Protein AF-A0A183PM46-F1 (afdb_monomer)

Organism: NCBI:txid31246

Foldseek 3Di:
DPPVLVVLVVLQVVQQVVQQVVLVVLLVVCVVCCVLVDPDPPVPDPPPDSVPDGDRDHDCVSPVPDPDPDDDDDDDPSVVSSDPPPD

Radius of gyration: 17.17 Å; Cα contacts (8 Å, |Δi|>4): 30; chains: 1; bounding box: 43×20×42 Å

Nearest PDB structures (foldseek):
  7oni-assembly1_C  TM=8.198E-01  e=3.038E-03  Homo sapiens
  3dqv-assembly3_C-2  TM=8.384E-01  e=1.659E-02  Homo sapiens

Mean predicted aligned error: 10.17 Å

Sequence (87 aa):
MPAEQINKLGRMFQDIKISHDLTSEFKEKYKISPQCSTSCISNNTPSLNLDIITIKILSGGAWLLRPQPQSSISLPAELEDFLPQVT

InterPro domains:
  IPR016158 Cullin homology domain [PS50069] (1-87)
  IPR036317 Cullin homology domain superfamily [SSF75632] (2-85)

pLDDT: mean 74.84, std 17.31, range [33.53, 95.12]

Solvent-accessible surface area (backbone atoms only — not comparable to full-atom values): 5789 Å² total; per-residue (Å²): 132,64,66,68,62,52,54,40,48,53,50,46,55,50,32,54,53,53,18,51,55,51,34,51,51,50,52,47,52,56,68,74,42,59,86,83,70,66,95,75,81,56,101,82,65,81,76,78,62,64,87,79,61,81,59,83,59,69,57,58,86,66,67,51,89,59,91,65,84,84,75,89,72,86,71,58,72,84,57,53,76,74,50,81,83,86,125

Structure (mmCIF, N/CA/C/O backbone):
data_AF-A0A183PM46-F1
#
_entry.id   AF-A0A183PM46-F1
#
loop_
_atom_site.group_PDB
_atom_site.id
_atom_site.type_symbol
_atom_site.label_atom_id
_atom_site.label_alt_id
_atom_site.label_comp_id
_atom_site.label_asym_id
_atom_site.label_entity_id
_atom_site.label_seq_id
_atom_site.pdbx_PDB_ins_code
_atom_site.Cartn_x
_atom_site.Cartn_y
_atom_site.Cartn_z
_atom_site.occupancy
_atom_site.B_iso_or_equiv
_atom_site.auth_seq_id
_atom_site.auth_comp_id
_atom_site.auth_asym_id
_atom_site.auth_atom_id
_atom_site.pdbx_PDB_model_num
ATOM 1 N N . MET A 1 1 ? -22.193 -5.034 16.440 1.00 65.31 1 MET A N 1
ATOM 2 C CA . MET A 1 1 ? -20.725 -4.847 16.442 1.00 65.31 1 MET A CA 1
ATOM 3 C C . MET A 1 1 ? -20.383 -3.603 17.258 1.00 65.31 1 MET A C 1
ATOM 5 O O . MET A 1 1 ? -21.078 -2.610 17.081 1.00 65.31 1 MET A O 1
ATOM 9 N N . PRO A 1 2 ? -19.368 -3.642 18.138 1.00 84.94 2 PRO A N 1
ATOM 10 C CA . PRO A 1 2 ? -18.768 -2.464 18.773 1.00 84.94 2 PRO A CA 1
ATOM 11 C C . PRO A 1 2 ? -18.326 -1.409 17.748 1.00 84.94 2 PRO A C 1
ATOM 13 O O . PRO A 1 2 ? -17.730 -1.758 16.728 1.00 84.94 2 PRO A O 1
ATOM 16 N N . ALA A 1 3 ? -18.576 -0.128 18.032 1.00 88.56 3 ALA A N 1
ATOM 17 C CA . ALA A 1 3 ? -18.280 0.985 17.122 1.00 88.56 3 ALA A CA 1
ATOM 18 C C . ALA A 1 3 ? -16.798 1.044 16.703 1.00 88.56 3 ALA A C 1
ATOM 20 O O . ALA A 1 3 ? -16.495 1.223 15.528 1.00 88.56 3 ALA A O 1
ATOM 21 N N . GLU A 1 4 ? -15.877 0.774 17.630 1.00 86.19 4 GLU A N 1
ATOM 22 C CA . GLU A 1 4 ? -14.431 0.739 17.365 1.00 86.19 4 GLU A CA 1
ATOM 23 C C . GLU A 1 4 ? -14.032 -0.286 16.295 1.00 86.19 4 GLU A C 1
ATOM 25 O O . GLU A 1 4 ? -13.179 -0.021 15.449 1.00 86.19 4 GLU A O 1
ATOM 30 N N . GLN A 1 5 ? -14.678 -1.455 16.282 1.00 87.19 5 GLN A N 1
ATOM 31 C CA . GLN A 1 5 ? -14.403 -2.488 15.281 1.00 87.19 5 GLN A CA 1
ATOM 32 C C . GLN A 1 5 ? -14.900 -2.068 13.893 1.00 87.19 5 GLN A C 1
ATOM 34 O O . GLN A 1 5 ? -14.235 -2.341 12.895 1.00 87.19 5 GLN A O 1
ATOM 39 N N . ILE A 1 6 ? -16.034 -1.366 13.834 1.00 91.12 6 ILE A N 1
ATOM 40 C CA . ILE A 1 6 ? -16.597 -0.834 12.588 1.00 91.12 6 ILE A CA 1
ATOM 41 C C . ILE A 1 6 ? -15.723 0.306 12.054 1.00 91.12 6 ILE A C 1
ATOM 43 O O . ILE A 1 6 ? -15.407 0.326 10.868 1.00 91.12 6 ILE A O 1
ATOM 47 N N . ASN A 1 7 ? -15.258 1.203 12.925 1.00 90.81 7 ASN A N 1
ATOM 48 C CA . ASN A 1 7 ? -14.358 2.297 12.558 1.00 90.81 7 ASN A CA 1
ATOM 49 C C . ASN A 1 7 ? -13.019 1.770 12.033 1.00 90.81 7 ASN A C 1
ATOM 51 O O . ASN A 1 7 ? -12.533 2.215 10.992 1.00 90.81 7 ASN A O 1
ATOM 55 N N . LYS A 1 8 ? -12.453 0.764 12.710 1.00 90.75 8 LYS A N 1
ATOM 56 C CA . LYS A 1 8 ? -11.239 0.079 12.260 1.00 90.75 8 LYS A CA 1
ATOM 57 C C . LYS A 1 8 ? -11.437 -0.568 10.890 1.00 90.75 8 LYS A C 1
ATOM 59 O O . LYS A 1 8 ? -10.581 -0.428 10.023 1.00 90.75 8 LYS A O 1
ATOM 64 N N . LEU A 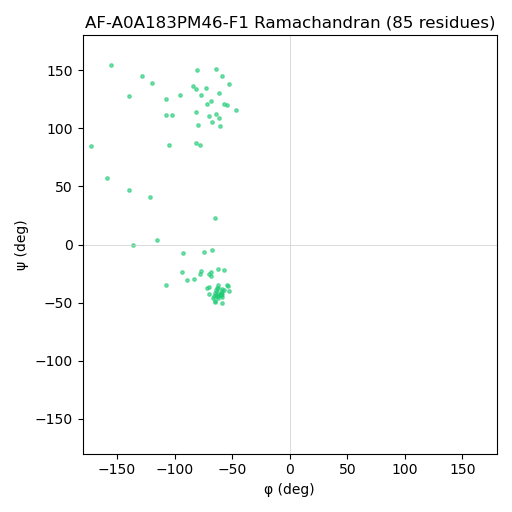1 9 ? -12.573 -1.226 10.668 1.00 91.94 9 LEU A N 1
ATOM 65 C CA . LEU A 1 9 ? -12.906 -1.823 9.376 1.00 91.94 9 LEU A CA 1
ATOM 66 C C . LEU A 1 9 ? -13.082 -0.766 8.274 1.00 91.94 9 LEU A C 1
ATOM 68 O O . LEU A 1 9 ? -12.557 -0.941 7.178 1.00 91.94 9 LEU A O 1
ATOM 72 N N . GLY A 1 10 ? -13.733 0.359 8.576 1.00 93.44 10 GLY A N 1
ATOM 73 C CA . GLY A 1 10 ? -13.839 1.498 7.662 1.00 93.44 10 GLY A CA 1
ATOM 74 C C . GLY A 1 10 ? -12.468 2.046 7.255 1.00 93.44 10 GLY A C 1
ATOM 75 O O . GLY A 1 10 ? -12.221 2.279 6.072 1.00 93.44 10 GLY A O 1
ATOM 76 N N . ARG A 1 11 ? -11.541 2.162 8.214 1.00 92.56 11 ARG A N 1
ATOM 77 C CA . ARG A 1 11 ? -10.143 2.542 7.958 1.00 92.56 11 ARG A CA 1
ATOM 78 C C . ARG A 1 11 ? -9.428 1.515 7.077 1.00 92.56 11 ARG A C 1
ATOM 80 O O . ARG A 1 11 ? -8.782 1.905 6.115 1.00 92.56 11 ARG A O 1
ATOM 87 N N . MET A 1 12 ? -9.596 0.218 7.346 1.00 94.50 12 MET A N 1
ATOM 88 C CA . MET A 1 12 ? -9.009 -0.844 6.519 1.00 94.50 12 MET A CA 1
ATOM 89 C C . MET A 1 12 ? -9.500 -0.773 5.066 1.00 94.50 12 MET A C 1
ATOM 91 O O . MET A 1 12 ? -8.692 -0.855 4.146 1.00 94.50 12 MET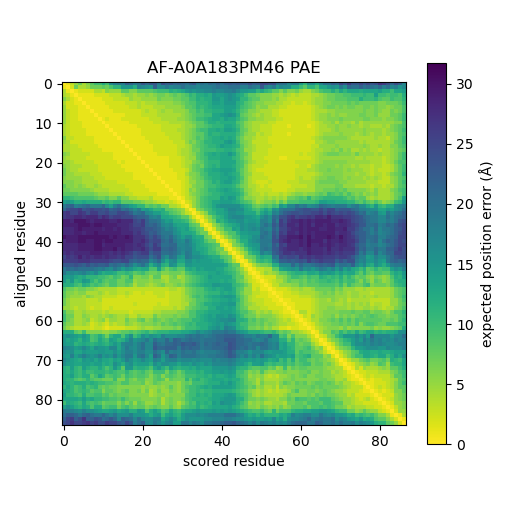 A O 1
ATOM 95 N N . PHE A 1 13 ? -10.796 -0.557 4.827 1.00 95.12 13 PHE A N 1
ATOM 96 C CA . PHE A 1 13 ? -11.314 -0.397 3.462 1.00 95.12 13 PHE A CA 1
ATOM 97 C C . PHE A 1 13 ? -10.769 0.846 2.759 1.00 95.12 13 PHE A C 1
ATOM 99 O O . PHE A 1 13 ? -10.452 0.792 1.569 1.00 95.12 13 PHE A O 1
ATOM 106 N N . GLN A 1 14 ? -10.634 1.952 3.491 1.00 95.00 14 GLN A N 1
ATOM 107 C CA . GLN A 1 14 ? -10.017 3.161 2.964 1.00 95.00 14 GLN A CA 1
ATOM 108 C C . GLN A 1 14 ? -8.552 2.917 2.573 1.00 95.00 14 GLN A C 1
ATOM 110 O O . GLN A 1 14 ? -8.158 3.289 1.469 1.00 95.00 14 GLN A O 1
ATOM 115 N N . ASP A 1 15 ? -7.778 2.246 3.429 1.00 94.62 15 ASP A N 1
ATOM 116 C CA . ASP A 1 15 ? -6.376 1.911 3.164 1.00 94.62 15 ASP A CA 1
ATOM 117 C C . ASP A 1 15 ? -6.231 1.037 1.910 1.00 94.62 15 ASP A C 1
ATOM 119 O O . ASP A 1 15 ? -5.369 1.309 1.081 1.00 94.62 15 ASP A O 1
ATOM 123 N N . ILE A 1 16 ? -7.100 0.032 1.713 1.00 94.69 16 ILE A N 1
ATOM 124 C CA . ILE A 1 16 ? -7.080 -0.811 0.499 1.00 94.69 16 ILE A CA 1
ATOM 125 C C . ILE A 1 16 ? -7.264 0.042 -0.755 1.00 94.69 16 ILE A C 1
ATOM 127 O O . ILE A 1 16 ? -6.544 -0.147 -1.735 1.00 94.69 16 ILE A O 1
ATOM 131 N N . LYS A 1 17 ? -8.228 0.969 -0.732 1.00 94.94 17 LYS A N 1
ATOM 132 C CA . LYS A 1 17 ? -8.520 1.824 -1.884 1.00 94.94 17 LYS A CA 1
ATOM 133 C C . LYS A 1 17 ? -7.341 2.742 -2.201 1.00 94.94 17 LYS A C 1
ATOM 135 O O . LYS A 1 17 ? -6.875 2.758 -3.333 1.00 94.94 17 LYS A O 1
ATOM 140 N N . ILE A 1 18 ? -6.813 3.434 -1.193 1.00 94.50 18 ILE A N 1
ATOM 141 C CA . ILE A 1 18 ? -5.648 4.314 -1.360 1.00 94.50 18 ILE A CA 1
ATOM 142 C C . ILE A 1 18 ? -4.442 3.506 -1.855 1.00 94.50 18 ILE A C 1
ATOM 144 O O . ILE A 1 18 ? -3.750 3.918 -2.779 1.00 94.50 18 ILE A O 1
ATOM 148 N N . SER A 1 19 ? -4.214 2.321 -1.291 1.00 93.62 19 SER A N 1
ATOM 149 C CA . SER A 1 19 ? -3.125 1.439 -1.700 1.00 93.62 19 SER A CA 1
ATOM 150 C C . SER A 1 19 ? -3.236 0.978 -3.154 1.00 93.62 19 SER A C 1
ATOM 152 O O . SER A 1 19 ? -2.209 0.785 -3.807 1.00 93.62 19 SER A O 1
ATOM 154 N N . HIS A 1 20 ? -4.450 0.762 -3.660 1.00 94.12 20 HIS A N 1
ATOM 155 C CA . HIS A 1 20 ? -4.677 0.424 -5.062 1.00 94.12 20 HIS A CA 1
ATOM 156 C C . HIS A 1 20 ? -4.286 1.587 -5.983 1.00 94.12 20 HIS A C 1
ATOM 158 O O . HIS A 1 20 ? -3.591 1.383 -6.983 1.00 94.12 20 HIS A O 1
ATOM 164 N N . ASP A 1 21 ? -4.681 2.806 -5.619 1.00 92.94 21 ASP A N 1
ATOM 165 C CA . ASP A 1 21 ? -4.366 4.008 -6.390 1.00 92.94 21 ASP A CA 1
ATOM 166 C C . ASP A 1 21 ? -2.845 4.250 -6.410 1.00 92.94 21 ASP A C 1
ATOM 168 O O . ASP A 1 21 ? -2.262 4.437 -7.477 1.00 92.94 21 ASP A O 1
ATOM 172 N N . LEU A 1 22 ? -2.172 4.086 -5.263 1.00 90.81 22 LEU A N 1
ATOM 173 C CA . LEU A 1 22 ? -0.708 4.164 -5.156 1.00 90.81 22 LEU A CA 1
ATOM 174 C C . LEU A 1 22 ? 0.011 3.072 -5.961 1.00 90.81 22 LEU A C 1
ATOM 176 O O . LEU A 1 22 ? 1.050 3.332 -6.563 1.00 90.81 22 LEU A O 1
ATOM 180 N N . THR A 1 23 ? -0.537 1.852 -6.013 1.00 90.19 23 THR A N 1
ATOM 181 C CA . THR A 1 23 ? 0.014 0.782 -6.866 1.00 90.19 23 THR A CA 1
ATOM 182 C C . THR A 1 23 ? -0.065 1.160 -8.340 1.00 90.19 23 THR A C 1
ATOM 184 O O . THR A 1 23 ? 0.861 0.885 -9.102 1.00 90.19 23 THR A O 1
ATOM 187 N N . SER A 1 24 ? -1.176 1.769 -8.751 1.00 90.12 24 SER A N 1
ATOM 188 C CA . SER A 1 24 ? -1.393 2.180 -10.137 1.00 90.12 24 SER A CA 1
ATOM 189 C C . SER A 1 24 ? -0.427 3.300 -10.527 1.00 90.12 24 SER A C 1
ATOM 191 O O . SER A 1 24 ? 0.253 3.182 -11.545 1.00 90.12 24 SER A O 1
ATOM 193 N N . GLU A 1 25 ? -0.278 4.314 -9.668 1.00 88.50 25 GLU A N 1
ATOM 194 C CA . GLU A 1 25 ? 0.695 5.400 -9.847 1.00 88.50 25 GLU A CA 1
ATOM 195 C C . GLU A 1 25 ? 2.137 4.869 -9.904 1.00 88.50 25 GLU A C 1
ATOM 197 O O . GLU A 1 25 ? 2.927 5.281 -10.752 1.00 88.50 25 GLU A O 1
ATOM 202 N N . PHE A 1 26 ? 2.487 3.915 -9.037 1.00 86.12 26 PHE A N 1
ATOM 203 C CA . PHE A 1 26 ? 3.792 3.258 -9.056 1.00 86.12 26 PHE A CA 1
ATOM 204 C C . PHE A 1 26 ? 4.051 2.561 -10.397 1.00 86.12 26 PHE A C 1
ATOM 206 O O . PHE A 1 26 ? 5.075 2.804 -11.037 1.00 86.12 26 PHE A O 1
ATOM 213 N N . LYS A 1 27 ? 3.105 1.737 -10.869 1.00 85.56 27 LYS A N 1
ATOM 214 C CA . LYS A 1 27 ? 3.229 1.047 -12.162 1.00 85.56 27 LYS A CA 1
ATOM 215 C C . LYS A 1 27 ? 3.382 2.036 -13.313 1.00 85.56 27 LYS A C 1
ATOM 217 O O . LYS A 1 27 ? 4.177 1.792 -14.214 1.00 85.56 27 LYS A O 1
ATOM 222 N N . GLU A 1 28 ? 2.646 3.141 -13.285 1.00 84.81 28 GLU A N 1
ATOM 223 C CA . GLU A 1 28 ? 2.736 4.191 -14.298 1.00 84.81 28 GLU A CA 1
ATOM 224 C C . GLU A 1 28 ? 4.111 4.875 -14.291 1.00 84.81 28 GLU A C 1
ATOM 226 O O . GLU A 1 28 ? 4.764 4.950 -15.333 1.00 84.81 28 GLU A O 1
ATOM 231 N N . LYS A 1 29 ? 4.615 5.289 -13.122 1.00 80.25 29 LYS A N 1
ATOM 232 C CA . LYS A 1 29 ? 5.931 5.939 -13.000 1.00 80.25 29 LYS A CA 1
ATOM 233 C C . LYS A 1 29 ? 7.077 5.060 -13.494 1.00 80.25 29 LYS A C 1
ATOM 235 O O . LYS A 1 29 ? 7.955 5.554 -14.199 1.00 80.25 29 LYS A O 1
ATOM 240 N N . TYR A 1 30 ? 7.056 3.768 -13.173 1.00 75.06 30 TYR A N 1
ATOM 241 C CA . TYR A 1 30 ? 8.091 2.837 -13.629 1.00 75.06 30 TYR A CA 1
ATOM 242 C C . TYR A 1 30 ? 7.921 2.412 -15.099 1.00 75.06 30 TYR A C 1
ATOM 244 O O . TYR A 1 30 ? 8.906 2.054 -15.737 1.00 75.06 30 TYR A O 1
ATOM 252 N N . LYS A 1 31 ? 6.712 2.503 -15.679 1.00 73.12 31 LYS A N 1
ATOM 253 C CA . LYS A 1 31 ? 6.510 2.366 -17.136 1.00 73.12 31 LYS A CA 1
ATOM 254 C C . LYS A 1 31 ? 7.044 3.583 -17.909 1.00 73.12 31 LYS A C 1
ATOM 256 O O . LYS A 1 31 ? 7.583 3.412 -18.998 1.00 73.12 31 LYS A O 1
ATOM 261 N N . ILE A 1 32 ? 6.898 4.797 -17.366 1.00 61.50 32 ILE A N 1
ATOM 262 C CA . ILE A 1 32 ? 7.294 6.061 -18.023 1.00 61.50 32 ILE A CA 1
ATOM 263 C C . ILE A 1 32 ? 8.790 6.371 -17.846 1.00 61.50 32 ILE A C 1
ATOM 265 O O . ILE A 1 32 ? 9.395 6.989 -18.721 1.00 61.50 32 ILE A O 1
ATOM 269 N N . SER A 1 33 ? 9.404 5.934 -16.744 1.00 51.16 33 SER A N 1
ATOM 270 C CA . SER A 1 33 ? 10.843 6.068 -16.502 1.00 51.16 33 SER A CA 1
ATOM 271 C C . SER A 1 33 ? 11.559 4.724 -16.697 1.00 51.16 33 SER A C 1
ATOM 273 O O . SER A 1 33 ? 11.824 4.020 -15.721 1.00 51.16 33 SER A O 1
ATOM 275 N N . PRO A 1 34 ? 11.960 4.359 -17.932 1.00 53.44 34 PRO A N 1
ATOM 276 C CA . PRO A 1 34 ? 12.832 3.202 -18.148 1.00 53.44 34 PRO A CA 1
ATOM 277 C C . PRO A 1 34 ? 14.251 3.436 -17.589 1.00 53.44 34 PRO A C 1
ATOM 279 O O . PRO A 1 34 ? 15.080 2.534 -17.577 1.00 53.44 34 PRO A O 1
ATOM 282 N N . GLN A 1 35 ? 14.546 4.644 -17.094 1.00 45.22 35 GLN A N 1
ATOM 283 C CA . GLN A 1 35 ? 15.882 5.070 -16.664 1.00 45.22 35 GLN A CA 1
ATOM 284 C C . GLN A 1 35 ? 16.318 4.456 -15.324 1.00 45.22 35 GLN A C 1
ATOM 286 O O . GLN A 1 35 ? 17.468 4.603 -14.924 1.00 45.22 35 GLN A O 1
ATOM 291 N N . CYS A 1 36 ? 15.421 3.733 -14.649 1.00 45.12 36 CYS A N 1
ATOM 292 C CA . CYS A 1 36 ? 15.754 2.850 -13.533 1.00 45.12 36 CYS A CA 1
ATOM 293 C C . CYS A 1 36 ? 15.317 1.406 -13.826 1.00 45.12 36 CYS A C 1
ATOM 295 O O . CYS A 1 36 ? 14.752 0.712 -12.993 1.00 45.12 36 CYS A O 1
ATOM 297 N N . SER A 1 37 ? 15.519 0.960 -15.062 1.00 47.31 37 SER A N 1
ATOM 298 C CA . SER A 1 37 ? 15.476 -0.458 -15.417 1.00 47.31 37 SER A CA 1
ATOM 299 C C . SER A 1 37 ? 16.589 -0.765 -16.409 1.00 47.31 37 SER A C 1
ATOM 301 O O . SER A 1 37 ? 16.344 -1.340 -17.459 1.00 47.31 37 SER A O 1
ATOM 303 N N . THR A 1 38 ? 17.822 -0.310 -16.148 1.00 46.53 38 THR A N 1
ATOM 304 C CA . THR A 1 38 ? 19.001 -0.722 -16.937 1.00 46.53 38 THR A CA 1
ATOM 305 C C . THR A 1 38 ? 20.321 -0.219 -16.345 1.00 46.53 38 THR A C 1
ATOM 307 O O . THR A 1 38 ? 20.899 0.762 -16.800 1.00 46.53 38 THR A O 1
ATOM 310 N N . SER A 1 39 ? 20.890 -0.947 -15.390 1.00 40.69 39 SER A N 1
ATOM 311 C CA . SER A 1 39 ? 22.356 -1.095 -15.351 1.00 40.69 39 SER A CA 1
ATOM 312 C C . SER A 1 39 ? 22.809 -2.539 -15.588 1.00 40.69 39 SER A C 1
ATOM 314 O O . SER A 1 39 ? 24.005 -2.812 -15.620 1.00 40.69 39 SER A O 1
ATOM 316 N N . CYS A 1 40 ? 21.884 -3.463 -15.868 1.00 39.75 40 CYS A N 1
ATOM 317 C CA . CYS A 1 40 ? 22.227 -4.846 -16.191 1.00 39.75 40 CYS A CA 1
ATOM 318 C C . CYS A 1 40 ? 21.113 -5.582 -16.961 1.00 39.75 40 CYS A C 1
ATOM 320 O O . CYS A 1 40 ? 20.680 -6.661 -16.567 1.00 39.75 40 CYS A O 1
ATOM 322 N N . ILE A 1 41 ? 20.681 -5.059 -18.118 1.00 43.94 41 ILE A N 1
ATOM 323 C CA . ILE A 1 41 ? 20.050 -5.9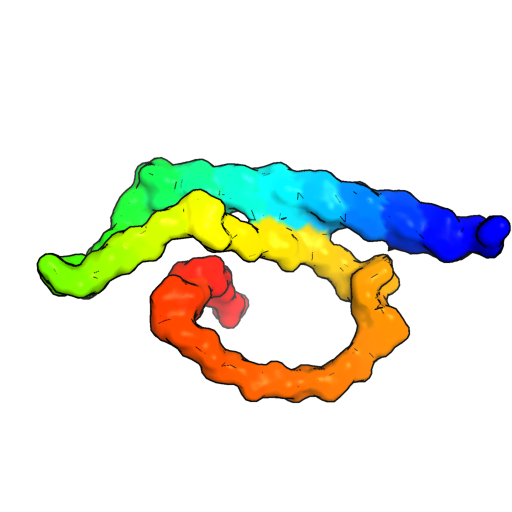29 -19.128 1.00 43.94 41 ILE A CA 1
ATOM 324 C C . ILE A 1 41 ? 21.176 -6.687 -19.838 1.00 43.94 41 ILE A C 1
ATOM 326 O O . ILE A 1 41 ? 21.725 -6.263 -20.850 1.00 43.94 41 ILE A O 1
ATOM 330 N N . SER A 1 42 ? 21.564 -7.806 -19.230 1.00 40.34 42 SER A N 1
ATOM 331 C CA . SER A 1 42 ? 22.133 -8.939 -19.950 1.00 40.34 42 SER A CA 1
ATOM 332 C C . SER A 1 42 ? 20.988 -9.602 -20.717 1.00 40.34 42 SER A C 1
ATOM 334 O O . SER A 1 42 ? 19.909 -9.794 -20.162 1.00 40.34 42 SER A O 1
ATOM 336 N N . ASN A 1 43 ? 21.208 -9.947 -21.985 1.00 41.34 43 ASN A N 1
ATOM 337 C CA . ASN A 1 43 ? 20.201 -10.381 -22.968 1.00 41.34 43 ASN A CA 1
ATOM 338 C C . ASN A 1 43 ? 19.487 -11.726 -22.661 1.00 41.34 43 ASN A C 1
ATOM 340 O O . ASN A 1 43 ? 19.007 -12.380 -23.580 1.00 41.34 43 ASN A O 1
ATOM 344 N N . ASN A 1 44 ? 19.439 -12.167 -21.400 1.00 42.03 44 ASN A N 1
ATOM 345 C CA . ASN A 1 44 ? 18.879 -13.450 -20.965 1.00 42.03 44 ASN A CA 1
ATOM 346 C C . ASN A 1 44 ? 18.002 -13.378 -19.700 1.00 42.03 44 ASN A C 1
ATOM 348 O O . ASN A 1 44 ? 17.497 -14.417 -19.275 1.00 42.03 44 ASN A O 1
ATOM 352 N N . THR A 1 45 ? 17.800 -12.211 -19.078 1.00 47.09 45 THR A N 1
ATOM 353 C CA . THR A 1 45 ? 16.903 -12.097 -17.916 1.00 47.09 45 THR A CA 1
ATOM 354 C C . THR A 1 45 ? 15.510 -11.647 -18.364 1.00 47.09 45 THR A C 1
ATOM 356 O O . THR A 1 45 ? 15.388 -10.671 -19.109 1.00 47.09 45 THR A O 1
ATOM 359 N N . PRO A 1 46 ? 14.430 -12.348 -17.968 1.00 49.56 46 PRO A N 1
ATOM 360 C CA . PRO A 1 46 ? 13.083 -11.898 -18.276 1.00 49.56 46 PRO A CA 1
ATOM 361 C C . PRO A 1 46 ? 12.863 -10.569 -17.553 1.00 49.56 46 PRO A C 1
ATOM 363 O O . PRO A 1 46 ? 12.830 -10.530 -16.325 1.00 49.56 46 PRO A O 1
ATOM 366 N N . SER A 1 47 ? 12.732 -9.477 -18.309 1.00 56.72 47 SER A N 1
ATOM 367 C CA . SER A 1 47 ? 12.262 -8.193 -17.789 1.00 56.72 47 SER A CA 1
ATOM 368 C C . SER A 1 47 ? 11.021 -8.456 -16.936 1.00 56.72 47 SER A C 1
ATOM 370 O O . SER A 1 47 ? 10.023 -8.963 -17.460 1.00 56.72 47 SER A O 1
ATOM 372 N N . LEU A 1 48 ? 11.090 -8.191 -15.630 1.00 60.94 48 LEU A N 1
ATOM 373 C CA . LEU A 1 48 ? 9.971 -8.454 -14.730 1.00 60.94 48 LEU A CA 1
ATOM 374 C C . LEU A 1 48 ? 8.758 -7.698 -15.246 1.00 60.94 48 LEU A C 1
ATOM 376 O O . LEU A 1 48 ? 8.784 -6.479 -15.406 1.00 60.94 48 LEU A O 1
ATOM 380 N N . ASN A 1 49 ? 7.695 -8.432 -15.549 1.00 69.88 49 ASN A N 1
ATOM 381 C CA . ASN A 1 49 ? 6.471 -7.813 -16.008 1.00 69.88 49 ASN A CA 1
ATOM 382 C C . ASN A 1 49 ? 5.840 -7.074 -14.815 1.00 69.88 49 ASN A C 1
ATOM 384 O O . ASN A 1 49 ? 5.373 -7.697 -13.859 1.00 69.88 49 ASN A O 1
ATOM 388 N N . LEU A 1 50 ? 5.843 -5.738 -14.874 1.00 72.12 50 LEU A N 1
ATOM 389 C CA . LEU A 1 50 ? 5.307 -4.860 -13.829 1.00 72.12 50 LEU A CA 1
ATOM 390 C C . LEU A 1 50 ? 3.835 -5.136 -13.500 1.00 72.12 50 LEU A C 1
ATOM 392 O O . LEU A 1 50 ? 3.377 -4.795 -12.409 1.00 72.12 50 LEU A O 1
ATOM 396 N N . ASP A 1 51 ? 3.078 -5.756 -14.405 1.00 75.06 51 ASP A N 1
ATOM 397 C CA . ASP A 1 51 ? 1.682 -6.087 -14.146 1.00 75.06 51 ASP A CA 1
ATOM 398 C C . ASP A 1 51 ? 1.553 -7.176 -13.060 1.00 75.06 51 ASP A C 1
ATOM 400 O O . ASP A 1 51 ? 0.550 -7.190 -12.345 1.00 75.06 51 ASP A O 1
ATOM 404 N N . ILE A 1 52 ? 2.595 -7.995 -12.855 1.00 79.94 52 ILE A N 1
ATOM 405 C CA . ILE A 1 52 ? 2.667 -9.057 -11.835 1.00 79.94 52 ILE A CA 1
ATOM 406 C C . ILE A 1 52 ? 2.959 -8.481 -10.434 1.00 79.94 52 ILE A C 1
ATOM 408 O O . ILE A 1 52 ? 2.575 -9.065 -9.421 1.00 79.94 52 ILE A O 1
ATOM 412 N N . ILE A 1 53 ? 3.599 -7.311 -10.349 1.00 82.50 53 ILE A N 1
ATOM 413 C CA . ILE A 1 53 ? 3.991 -6.690 -9.076 1.00 82.50 53 ILE A CA 1
ATOM 414 C C . ILE A 1 53 ? 2.814 -5.893 -8.502 1.00 82.50 53 ILE A C 1
ATOM 416 O O . ILE A 1 53 ? 2.117 -5.179 -9.219 1.00 82.50 53 ILE A O 1
ATOM 420 N N . THR A 1 54 ? 2.556 -6.008 -7.198 1.00 86.31 54 THR A N 1
ATOM 421 C CA . THR A 1 54 ? 1.517 -5.239 -6.491 1.00 86.31 54 THR A CA 1
ATOM 422 C C . THR A 1 54 ? 2.046 -4.812 -5.131 1.00 86.31 54 THR A C 1
ATOM 424 O O . THR A 1 54 ? 2.492 -5.657 -4.358 1.00 86.31 54 THR A O 1
ATOM 427 N N . ILE A 1 55 ? 1.964 -3.519 -4.816 1.00 87.12 55 ILE A N 1
ATOM 428 C CA . ILE A 1 55 ? 2.476 -2.962 -3.560 1.00 87.12 55 ILE A CA 1
ATOM 429 C C . ILE A 1 55 ? 1.300 -2.609 -2.656 1.00 87.12 55 ILE A C 1
ATOM 431 O O . ILE A 1 55 ? 0.403 -1.869 -3.044 1.00 87.12 55 ILE A O 1
ATOM 435 N N . LYS A 1 56 ? 1.293 -3.130 -1.425 1.00 90.00 56 LYS A N 1
ATOM 436 C CA . LYS A 1 56 ? 0.244 -2.815 -0.450 1.00 90.00 56 LYS A CA 1
ATOM 437 C C . LYS A 1 56 ? 0.762 -1.910 0.659 1.00 90.00 56 LYS A C 1
ATOM 439 O O . LYS A 1 56 ? 1.548 -2.354 1.488 1.00 90.00 56 LYS A O 1
ATOM 444 N N . ILE A 1 57 ? 0.295 -0.662 0.686 1.00 88.75 57 ILE A N 1
ATOM 445 C CA . ILE A 1 57 ? 0.638 0.329 1.714 1.00 88.75 57 ILE A CA 1
ATOM 446 C C . ILE A 1 57 ? -0.537 0.426 2.678 1.00 88.75 57 ILE A C 1
ATOM 448 O O . ILE A 1 57 ? 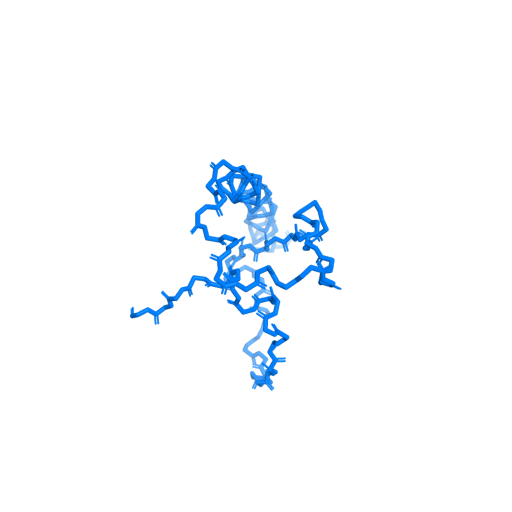-1.617 0.884 2.314 1.00 88.75 57 ILE A O 1
ATOM 452 N N . LEU A 1 58 ? -0.330 -0.040 3.907 1.00 90.62 58 LEU A N 1
ATOM 453 C CA . LEU A 1 58 ? -1.388 -0.227 4.896 1.00 90.62 58 LEU A CA 1
ATOM 454 C C . LEU A 1 58 ? -1.017 0.453 6.215 1.00 90.62 58 LEU A C 1
ATOM 456 O O . LEU A 1 58 ? 0.148 0.454 6.615 1.00 90.62 58 LEU A O 1
ATOM 460 N N . SER A 1 59 ? -2.005 0.998 6.928 1.00 89.75 59 SER A N 1
ATOM 461 C CA . SER A 1 59 ? -1.759 1.601 8.237 1.00 89.75 59 SER A CA 1
ATOM 462 C C . SER A 1 59 ? -1.472 0.531 9.293 1.00 89.75 59 SER A C 1
ATOM 464 O O . SER A 1 59 ? -2.323 -0.309 9.597 1.00 89.75 59 SER A O 1
ATOM 466 N N . GLY A 1 60 ? -0.301 0.595 9.933 1.00 85.50 60 GLY A N 1
ATOM 467 C CA . GLY A 1 60 ? 0.070 -0.344 10.995 1.00 85.50 60 GLY A CA 1
ATOM 468 C C . GLY A 1 60 ? -0.975 -0.442 12.115 1.00 85.50 60 GLY A C 1
ATOM 469 O O . GLY A 1 60 ? -1.307 -1.542 12.539 1.00 85.50 60 GLY A O 1
ATOM 470 N N . GLY A 1 61 ? -1.583 0.674 12.536 1.00 84.56 61 GLY A N 1
ATOM 471 C CA . GLY A 1 61 ? -2.583 0.681 13.617 1.00 84.56 61 GLY A CA 1
ATOM 472 C C . GLY A 1 61 ? -3.909 -0.013 13.269 1.00 84.56 61 GLY A C 1
ATOM 473 O O . GLY A 1 61 ? -4.590 -0.543 14.152 1.00 84.56 61 GLY A O 1
ATOM 474 N N . ALA A 1 62 ? -4.278 -0.050 11.986 1.00 85.62 62 ALA A N 1
ATOM 475 C CA . ALA A 1 62 ? -5.496 -0.712 11.524 1.00 85.62 62 ALA A CA 1
ATOM 476 C C . ALA A 1 62 ? -5.266 -2.192 11.173 1.00 85.62 62 ALA A C 1
ATOM 478 O O . ALA A 1 62 ? -6.166 -3.006 11.367 1.00 85.62 62 ALA A O 1
ATOM 479 N N . TRP A 1 63 ? -4.067 -2.562 10.722 1.00 87.25 63 TRP A N 1
ATOM 480 C CA . TRP A 1 63 ? -3.790 -3.893 10.170 1.00 87.25 63 TRP A CA 1
ATOM 481 C C . TRP A 1 63 ? -2.948 -4.792 11.072 1.00 87.25 63 TRP A C 1
ATOM 483 O O . TRP A 1 63 ? -3.186 -5.999 11.134 1.00 87.25 63 TRP A O 1
ATOM 493 N N . LEU A 1 64 ? -1.992 -4.233 11.814 1.00 80.19 64 LEU A N 1
ATOM 494 C CA . LEU A 1 64 ? -1.175 -5.016 12.734 1.00 80.19 64 LEU A CA 1
ATOM 495 C C . LEU A 1 64 ? -1.973 -5.247 14.014 1.00 80.19 64 LEU A C 1
ATOM 497 O O . LEU A 1 64 ? -2.139 -4.369 14.857 1.00 80.19 64 LEU A O 1
ATOM 501 N N . LEU A 1 65 ? -2.506 -6.461 14.147 1.00 62.59 65 LEU A N 1
ATOM 502 C CA . LEU A 1 65 ? -3.238 -6.878 15.343 1.00 62.59 65 LEU A CA 1
ATOM 503 C C . LEU A 1 65 ? -2.307 -7.054 16.551 1.00 62.59 65 LEU A C 1
ATOM 505 O O . LEU A 1 65 ? -2.766 -6.903 17.679 1.00 62.59 65 LEU A O 1
ATOM 509 N N . ARG A 1 66 ? -1.018 -7.340 16.312 1.00 66.81 66 ARG A N 1
ATOM 510 C CA . ARG A 1 66 ? 0.085 -7.377 17.286 1.00 66.81 66 ARG A CA 1
ATOM 511 C C . ARG A 1 66 ? 1.417 -7.125 16.560 1.00 66.81 66 ARG A C 1
ATOM 513 O O . ARG A 1 66 ? 1.497 -7.461 15.378 1.00 66.81 66 ARG A O 1
ATOM 520 N N . PRO A 1 67 ? 2.464 -6.604 17.228 1.00 63.94 67 PRO A N 1
ATOM 521 C CA . PRO A 1 67 ? 3.822 -6.712 16.710 1.00 63.94 67 PRO A CA 1
ATOM 522 C C . PRO A 1 67 ? 4.147 -8.207 16.597 1.00 63.94 67 PRO A C 1
ATOM 524 O O . PRO A 1 67 ? 4.345 -8.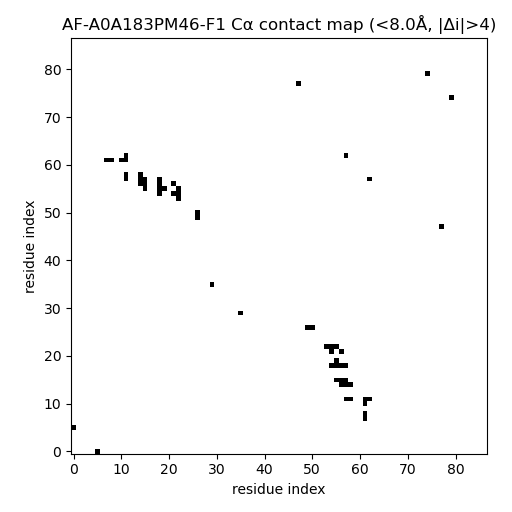886 17.605 1.00 63.94 67 PRO A O 1
ATOM 527 N N . GLN A 1 68 ? 4.091 -8.755 15.383 1.00 65.19 68 GLN A N 1
ATOM 528 C CA . GLN A 1 68 ? 4.628 -10.086 15.120 1.00 65.19 68 GLN A CA 1
ATOM 529 C C . GLN A 1 68 ? 6.146 -10.042 15.361 1.00 65.19 68 GLN A C 1
ATOM 531 O O . GLN A 1 68 ? 6.749 -8.981 15.159 1.00 65.19 68 GLN A O 1
ATOM 536 N N . PRO A 1 69 ? 6.788 -11.158 15.756 1.00 66.88 69 PRO A N 1
ATOM 537 C CA . PRO A 1 69 ? 8.237 -11.241 15.667 1.00 66.88 69 PRO A CA 1
ATOM 538 C C . PRO A 1 69 ? 8.633 -10.921 14.225 1.00 66.88 69 PRO A C 1
ATOM 540 O O . PRO A 1 69 ? 8.161 -11.571 13.291 1.00 66.88 69 PRO A O 1
ATOM 543 N N . GLN A 1 70 ? 9.438 -9.875 14.0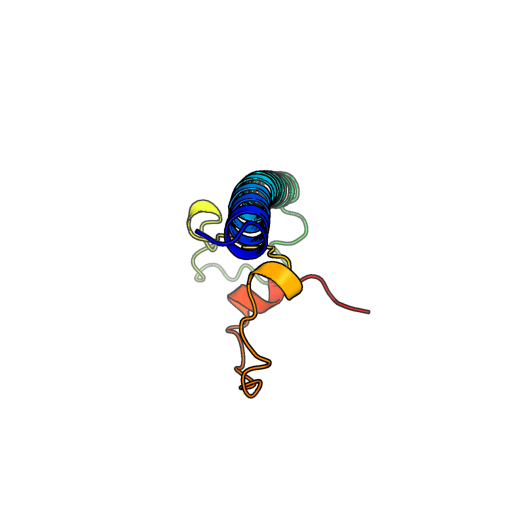46 1.00 67.94 70 GLN A N 1
ATOM 544 C CA . GLN A 1 70 ? 9.941 -9.517 12.730 1.00 67.94 70 GLN A CA 1
ATOM 545 C C . GLN A 1 70 ? 10.891 -10.628 12.285 1.00 67.94 70 GLN A C 1
ATOM 547 O O . GLN A 1 70 ? 11.992 -10.755 12.814 1.00 67.94 70 GLN A O 1
ATOM 552 N N . SER A 1 71 ? 10.449 -11.472 11.356 1.00 72.56 71 SER A N 1
ATOM 553 C CA . SER A 1 71 ? 11.345 -12.388 10.661 1.00 72.56 71 SER A CA 1
ATOM 554 C C . SER A 1 71 ? 12.033 -11.608 9.550 1.00 72.56 71 SER A C 1
ATOM 556 O O . SER A 1 71 ? 11.367 -11.164 8.612 1.00 72.56 7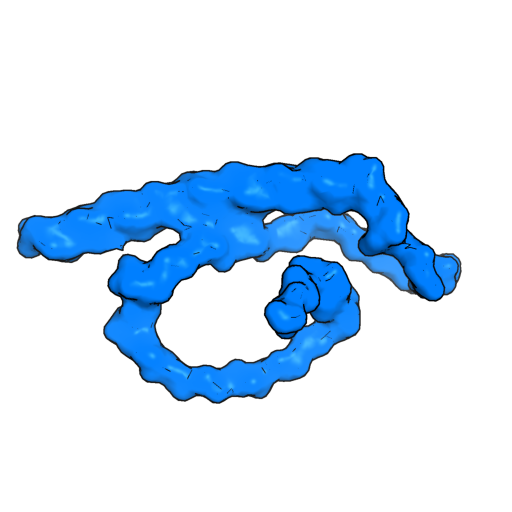1 SER A O 1
ATOM 558 N N . SER A 1 72 ? 13.348 -11.428 9.653 1.00 76.38 72 SER A N 1
ATOM 559 C CA . SER A 1 72 ? 14.139 -10.922 8.539 1.00 76.38 72 SER A CA 1
ATOM 560 C C . SER A 1 72 ? 14.172 -11.979 7.438 1.00 76.38 72 SER A C 1
ATOM 562 O O . SER A 1 72 ? 14.546 -13.129 7.662 1.00 76.38 72 SER A O 1
ATOM 564 N N . ILE A 1 73 ? 13.745 -11.586 6.245 1.00 80.38 73 ILE A N 1
ATOM 565 C CA . ILE A 1 73 ? 13.874 -12.384 5.030 1.00 80.38 73 ILE A CA 1
ATOM 566 C C . ILE A 1 73 ? 14.721 -11.583 4.046 1.00 80.38 73 ILE A C 1
ATOM 568 O O . ILE A 1 73 ? 14.567 -10.367 3.952 1.00 80.38 73 ILE A O 1
ATOM 572 N N . SER A 1 74 ? 15.631 -12.248 3.341 1.00 82.75 74 SER A N 1
ATOM 573 C CA . SER A 1 74 ? 16.318 -11.647 2.198 1.00 82.75 74 SER A CA 1
ATOM 574 C C . SER A 1 74 ? 15.367 -11.650 1.008 1.00 82.75 74 SER A C 1
ATOM 576 O O . SER A 1 74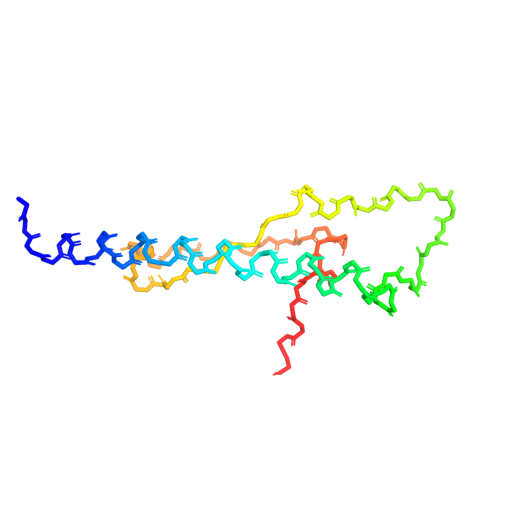 ? 14.792 -12.697 0.691 1.00 82.75 74 SER A O 1
ATOM 578 N N . LEU A 1 75 ? 15.193 -10.501 0.361 1.00 80.06 75 LEU A N 1
ATOM 579 C CA . LEU A 1 75 ? 14.452 -10.442 -0.891 1.00 80.06 75 LEU A CA 1
ATOM 580 C C . LEU A 1 75 ? 15.375 -10.873 -2.045 1.00 80.06 75 LEU A C 1
ATOM 582 O O . LEU A 1 75 ? 16.587 -10.704 -1.965 1.00 80.06 75 LEU A O 1
ATOM 586 N N . PRO A 1 76 ? 14.830 -11.460 -3.120 1.00 82.50 76 PRO A N 1
ATOM 587 C CA . PRO A 1 76 ? 15.554 -11.585 -4.380 1.00 82.50 76 PRO A CA 1
ATOM 588 C C . PRO A 1 76 ? 15.963 -10.201 -4.900 1.00 82.50 76 PRO A C 1
ATOM 590 O O . PRO A 1 76 ? 15.185 -9.254 -4.756 1.00 82.50 76 PRO A O 1
ATOM 593 N N . ALA A 1 77 ? 17.132 -10.094 -5.538 1.00 78.94 77 ALA A N 1
ATOM 594 C CA . ALA A 1 77 ? 17.676 -8.830 -6.054 1.00 78.94 77 ALA A CA 1
ATOM 595 C C . ALA A 1 77 ? 16.683 -8.107 -6.983 1.00 78.94 77 ALA A C 1
ATOM 597 O O . ALA A 1 77 ? 16.530 -6.892 -6.934 1.00 78.94 77 ALA A O 1
ATOM 598 N N . GLU A 1 78 ? 15.918 -8.885 -7.746 1.00 77.12 78 GLU A N 1
ATOM 599 C CA . GLU A 1 78 ? 14.819 -8.437 -8.595 1.00 77.12 78 GLU A CA 1
ATOM 600 C C . GLU A 1 78 ? 13.772 -7.591 -7.864 1.00 77.12 78 GLU A C 1
ATOM 602 O O . GLU A 1 78 ? 13.170 -6.704 -8.459 1.00 77.12 78 GLU A O 1
ATOM 607 N N . LEU A 1 79 ? 13.494 -7.910 -6.598 1.00 76.44 79 LEU A N 1
ATOM 608 C CA . LEU A 1 79 ? 12.502 -7.213 -5.783 1.00 76.44 79 LEU A CA 1
ATOM 609 C C . LEU A 1 79 ? 13.117 -6.098 -4.936 1.00 76.44 79 LEU A C 1
ATOM 611 O O . LEU A 1 79 ? 12.400 -5.170 -4.562 1.00 76.44 79 LEU A O 1
ATOM 615 N N . GLU A 1 80 ? 14.416 -6.176 -4.647 1.00 79.75 80 GLU A N 1
ATOM 616 C CA . GLU A 1 80 ? 15.141 -5.139 -3.910 1.00 79.75 80 GLU A CA 1
ATOM 617 C C . GLU A 1 80 ? 15.148 -3.805 -4.671 1.00 79.75 80 GLU A C 1
ATOM 619 O O .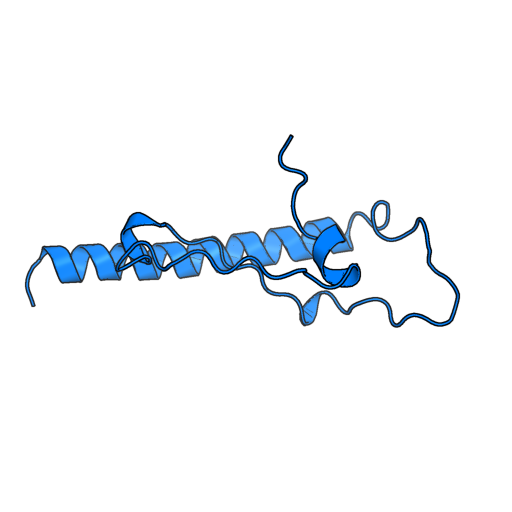 GLU A 1 80 ? 14.932 -2.762 -4.056 1.00 79.75 80 GLU A O 1
ATOM 624 N N . ASP A 1 81 ? 15.259 -3.839 -6.003 1.00 75.94 81 ASP A N 1
ATOM 625 C CA . ASP A 1 81 ? 15.245 -2.648 -6.869 1.00 75.94 81 ASP A CA 1
ATOM 626 C C . ASP A 1 81 ? 13.928 -1.844 -6.810 1.00 75.94 81 ASP A C 1
ATOM 628 O O . ASP A 1 81 ? 13.886 -0.658 -7.151 1.00 75.94 81 ASP A O 1
ATOM 632 N N . PHE A 1 82 ? 12.830 -2.472 -6.376 1.00 73.75 82 PHE A N 1
ATOM 633 C CA . PHE A 1 82 ? 11.520 -1.824 -6.257 1.00 73.75 82 PHE A CA 1
ATOM 634 C C . PHE A 1 82 ? 11.253 -1.237 -4.869 1.00 73.75 82 PHE A C 1
ATOM 636 O O . PHE A 1 82 ? 10.236 -0.561 -4.679 1.00 73.75 82 PHE A O 1
ATOM 643 N N . LEU A 1 83 ? 12.129 -1.485 -3.893 1.00 76.12 83 LEU A N 1
ATOM 644 C CA . LEU A 1 83 ? 12.014 -0.866 -2.582 1.00 76.12 83 LEU A CA 1
ATOM 645 C C . LEU A 1 83 ? 12.600 0.552 -2.626 1.00 76.12 83 LEU A C 1
ATOM 647 O O . LEU A 1 83 ? 13.696 0.758 -3.150 1.00 76.12 83 LEU A O 1
ATOM 651 N N . PRO A 1 84 ? 11.907 1.558 -2.063 1.00 66.56 84 PRO A N 1
ATOM 652 C CA . PRO A 1 84 ? 12.500 2.876 -1.913 1.00 66.56 84 PRO A CA 1
ATOM 653 C C . PRO A 1 84 ? 13.738 2.761 -1.018 1.00 66.56 84 PRO A C 1
ATOM 655 O O . PRO A 1 84 ? 13.664 2.182 0.068 1.00 66.56 84 PRO A O 1
ATOM 658 N N . GLN A 1 85 ? 14.868 3.324 -1.456 1.00 58.28 85 GLN A N 1
ATOM 659 C CA . GLN A 1 85 ? 16.041 3.462 -0.597 1.00 58.28 85 GLN A CA 1
ATOM 660 C C . GLN A 1 85 ? 15.650 4.340 0.591 1.00 58.28 85 GLN A C 1
ATOM 662 O O . GLN A 1 85 ? 15.397 5.535 0.443 1.00 58.28 85 GLN A O 1
ATOM 667 N N . VAL A 1 86 ? 15.544 3.730 1.767 1.00 47.31 86 VAL A N 1
ATOM 668 C CA . VAL A 1 86 ? 15.313 4.454 3.014 1.00 47.31 86 VAL A CA 1
ATOM 669 C C . VAL A 1 86 ? 16.679 4.977 3.465 1.00 47.31 86 VAL A C 1
ATOM 671 O O . VAL A 1 86 ? 17.410 4.267 4.150 1.00 47.31 86 VAL A O 1
ATOM 674 N N . THR A 1 87 ? 17.072 6.160 2.984 1.00 33.53 87 THR A N 1
ATOM 675 C CA . THR A 1 87 ? 18.213 6.923 3.534 1.00 33.53 87 THR A CA 1
ATOM 676 C C . THR A 1 87 ? 17.840 7.623 4.825 1.00 33.53 87 THR A C 1
ATOM 678 O O . THR A 1 87 ? 16.737 8.219 4.851 1.00 33.53 87 THR A O 1
#

Secondary structure (DSSP, 8-state):
--HHHHHHHHHHHHHHHHHHHHHHHHHHHHHH-GGGS-S---TTS----TTT-------HHHH-SS-------PPPHHHHTTS----